Protein AF-A0A259PEE6-F1 (afdb_monomer)

Radius of gyration: 13.03 Å; Cα contacts (8 Å, |Δi|>4): 64; chains: 1; bounding box: 32×24×33 Å

Solvent-accessible surface area (backbone atoms only — not comparable to full-atom values): 4112 Å² total; per-residue (Å²): 119,51,64,64,52,53,53,52,50,31,52,23,30,23,72,65,68,74,39,91,61,67,67,64,27,80,44,85,62,83,51,68,67,59,27,35,47,30,25,43,68,73,68,43,62,89,90,36,24,67,59,46,50,50,52,52,51,51,36,49,52,53,50,48,55,51,48,40,57,74,77,72,100

Sequence (73 aa):
ASWELASRVRDANVLWSGRTDGPHTDVLPHDRTALSGVARVMGYPAGSGAAFEEEYLRAARRARAVVERVFYG

Foldseek 3Di:
DLVVLQVLLLVLQCVQVVDPDDCSSNDQDPDPVSLQSSCVSVVHDGPCSVVSVVVNVVSVVVVVVVCCVPPPD

Nearest PDB structures (foldseek):
  6w04-assembly1_A  TM=3.903E-01  e=8.807E+00  Entamoeba histolytica

Structure (mmCIF, N/CA/C/O backbone):
data_AF-A0A259PEE6-F1
#
_entry.id   AF-A0A259PEE6-F1
#
loop_
_atom_site.group_PDB
_atom_site.id
_atom_site.type_symbol
_atom_site.label_atom_id
_atom_site.label_alt_id
_atom_site.label_comp_id
_atom_site.label_asym_id
_atom_site.label_entity_id
_atom_site.label_seq_id
_atom_site.pdbx_PDB_ins_code
_atom_site.Cartn_x
_atom_site.Cartn_y
_atom_site.Cartn_z
_atom_site.occupancy
_atom_site.B_iso_or_equiv
_atom_site.auth_seq_id
_atom_site.auth_comp_id
_atom_site.auth_asym_id
_atom_site.auth_atom_id
_atom_site.pdbx_PDB_model_num
ATOM 1 N N . ALA A 1 1 ? 1.729 -10.484 -9.845 1.00 79.50 1 ALA A N 1
ATOM 2 C CA . ALA A 1 1 ? 0.643 -9.497 -9.708 1.00 79.50 1 ALA A CA 1
ATOM 3 C C . ALA A 1 1 ? 1.075 -8.282 -8.860 1.00 79.50 1 ALA A C 1
ATOM 5 O O . ALA A 1 1 ? 0.502 -8.040 -7.810 1.00 79.50 1 ALA A O 1
ATOM 6 N N . SER A 1 2 ? 2.091 -7.505 -9.276 1.00 93.38 2 SER A N 1
ATOM 7 C CA . SER A 1 2 ? 2.453 -6.258 -8.556 1.00 93.38 2 SER A CA 1
ATOM 8 C C . SER A 1 2 ? 1.554 -5.079 -8.944 1.00 93.38 2 SER A C 1
ATOM 10 O O . SER A 1 2 ? 1.267 -4.235 -8.106 1.00 93.38 2 SER A O 1
ATOM 12 N N . TRP A 1 3 ? 1.085 -5.053 -10.198 1.00 95.44 3 TRP A N 1
ATOM 13 C CA . TRP A 1 3 ? 0.157 -4.041 -10.710 1.00 95.44 3 TRP A CA 1
ATOM 14 C C . TRP A 1 3 ? -1.165 -4.035 -9.937 1.00 95.44 3 TRP A C 1
ATOM 16 O O . TRP A 1 3 ? -1.518 -3.031 -9.338 1.00 95.44 3 TRP A O 1
ATOM 26 N N . GLU A 1 4 ? -1.838 -5.184 -9.866 1.00 97.25 4 GLU A N 1
ATOM 27 C CA . GLU A 1 4 ? -3.116 -5.324 -9.158 1.00 97.25 4 GLU A CA 1
ATOM 28 C C . GLU A 1 4 ? -3.016 -4.939 -7.679 1.00 97.25 4 GLU A C 1
ATOM 30 O O . GLU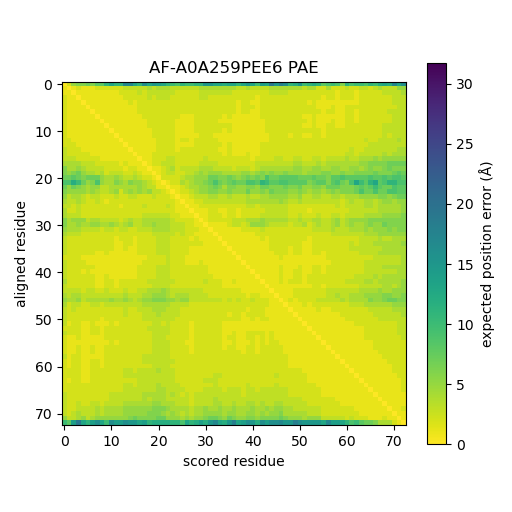 A 1 4 ? -3.908 -4.275 -7.156 1.00 97.25 4 GLU A O 1
ATOM 35 N N . LEU A 1 5 ? -1.924 -5.321 -7.003 1.00 96.81 5 LEU A N 1
ATOM 36 C CA . LEU A 1 5 ? -1.698 -4.923 -5.616 1.00 96.81 5 LEU A CA 1
ATOM 37 C C . LEU A 1 5 ? -1.582 -3.400 -5.498 1.00 96.81 5 LEU A C 1
ATOM 39 O O . LEU A 1 5 ? -2.254 -2.814 -4.657 1.00 96.81 5 LEU A O 1
ATOM 43 N N . ALA A 1 6 ? -0.778 -2.756 -6.347 1.00 96.44 6 ALA A N 1
ATOM 44 C CA . ALA A 1 6 ? -0.621 -1.304 -6.332 1.00 96.44 6 ALA A CA 1
ATOM 45 C C . ALA A 1 6 ? -1.943 -0.573 -6.622 1.00 96.44 6 ALA A C 1
ATOM 47 O O . ALA A 1 6 ? -2.283 0.366 -5.906 1.00 96.44 6 ALA A O 1
ATOM 48 N N . SER A 1 7 ? -2.722 -1.039 -7.606 1.00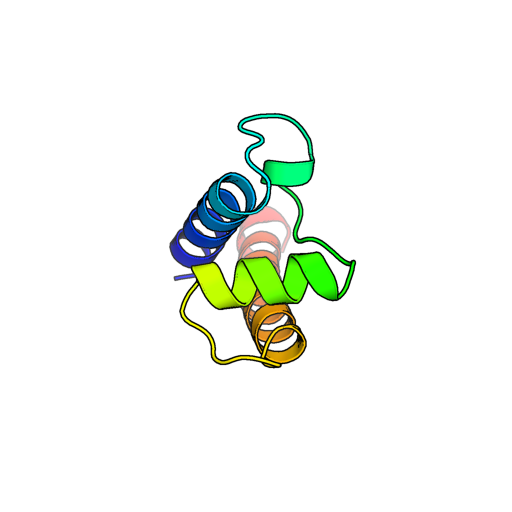 96.75 7 SER A N 1
ATOM 49 C CA . SER A 1 7 ? -4.045 -0.480 -7.911 1.00 96.75 7 SER A CA 1
ATOM 50 C C . SER A 1 7 ? -4.990 -0.582 -6.713 1.00 96.75 7 SER A C 1
ATOM 52 O O . SER A 1 7 ? -5.577 0.414 -6.307 1.00 96.75 7 SER A O 1
ATOM 54 N N . ARG A 1 8 ? -5.062 -1.753 -6.069 1.00 97.31 8 ARG A N 1
ATOM 55 C CA . ARG A 1 8 ? -5.899 -1.944 -4.877 1.00 97.31 8 ARG A CA 1
ATOM 56 C C . ARG A 1 8 ? -5.451 -1.089 -3.692 1.00 97.31 8 ARG A C 1
ATOM 58 O O . ARG A 1 8 ? -6.296 -0.614 -2.943 1.00 97.31 8 ARG A O 1
ATOM 65 N N . VAL A 1 9 ? -4.144 -0.881 -3.513 1.00 97.06 9 VAL A N 1
ATOM 66 C CA . VAL A 1 9 ? -3.619 0.017 -2.470 1.00 97.06 9 VAL A CA 1
ATOM 67 C C . VAL A 1 9 ? -4.016 1.469 -2.742 1.00 97.06 9 VAL A C 1
ATOM 69 O O . VAL A 1 9 ? -4.427 2.154 -1.808 1.00 97.06 9 VAL A O 1
ATOM 72 N N . ARG A 1 10 ? -3.972 1.926 -4.001 1.00 96.81 10 ARG A N 1
ATOM 73 C CA . ARG A 1 10 ? -4.471 3.256 -4.385 1.00 96.81 10 ARG A CA 1
ATOM 74 C C . ARG A 1 10 ? -5.959 3.407 -4.059 1.00 96.81 10 ARG A C 1
ATOM 76 O O . ARG A 1 10 ? -6.346 4.395 -3.437 1.00 96.81 10 ARG A O 1
ATOM 83 N N . ASP A 1 11 ? -6.776 2.414 -4.403 1.00 97.31 11 ASP A N 1
ATOM 84 C CA . ASP A 1 11 ? -8.207 2.419 -4.073 1.00 97.31 11 ASP A CA 1
ATOM 85 C C . ASP A 1 11 ? -8.430 2.434 -2.553 1.00 97.31 11 ASP A C 1
ATOM 87 O O . ASP A 1 11 ? -9.249 3.196 -2.041 1.00 97.31 11 ASP A O 1
ATOM 91 N N . ALA A 1 12 ? -7.657 1.649 -1.799 1.00 97.31 12 ALA A N 1
ATOM 92 C CA . ALA A 1 12 ? -7.740 1.614 -0.343 1.00 97.31 12 ALA A CA 1
ATOM 93 C C . ALA A 1 12 ? -7.324 2.944 0.308 1.00 97.31 12 ALA A C 1
ATOM 95 O O . ALA A 1 12 ? -7.945 3.358 1.288 1.00 97.31 12 ALA A O 1
ATOM 96 N N . ASN A 1 13 ? -6.333 3.647 -0.249 1.00 96.81 13 ASN A N 1
ATOM 97 C CA . ASN A 1 13 ? -5.970 4.999 0.175 1.00 96.81 13 ASN A CA 1
ATOM 98 C C . ASN A 1 13 ? -7.135 5.978 -0.011 1.00 96.81 13 ASN A C 1
ATOM 100 O O . ASN A 1 13 ? -7.411 6.774 0.890 1.00 96.81 13 ASN A O 1
ATOM 104 N N . VAL A 1 14 ? -7.843 5.910 -1.143 1.00 96.69 14 VAL A N 1
ATOM 105 C CA . VAL A 1 14 ? -9.037 6.734 -1.399 1.00 96.69 14 VAL A CA 1
ATOM 106 C C . VAL A 1 14 ? -10.139 6.403 -0.394 1.00 96.69 14 VAL A C 1
ATOM 108 O O . VAL A 1 14 ? -10.649 7.299 0.277 1.00 96.69 14 VAL A O 1
ATOM 111 N N . LEU A 1 15 ? -10.460 5.117 -0.231 1.00 96.75 15 LEU A N 1
ATOM 112 C CA . LEU A 1 15 ? -11.513 4.654 0.677 1.00 96.75 15 LEU A CA 1
ATOM 113 C C . LEU A 1 15 ? -11.237 5.020 2.140 1.00 96.75 15 LEU A C 1
ATOM 115 O O . LEU A 1 15 ? -12.158 5.395 2.860 1.00 96.75 15 LEU A O 1
ATOM 119 N N . TRP A 1 16 ? -9.983 4.928 2.586 1.00 95.75 16 TRP A N 1
ATOM 120 C CA . TRP A 1 16 ? -9.598 5.299 3.946 1.00 95.75 16 TRP A CA 1
ATOM 121 C C . TRP A 1 16 ? -9.587 6.816 4.159 1.00 95.75 16 TRP A C 1
ATOM 123 O O . TRP A 1 16 ? -10.070 7.309 5.176 1.00 95.75 16 TRP A O 1
ATOM 133 N N . SER A 1 17 ? -8.997 7.563 3.223 1.00 93.06 17 SER A N 1
ATOM 134 C CA . SER A 1 17 ? -8.739 8.993 3.413 1.00 93.06 17 SER A CA 1
ATOM 135 C C . SER A 1 17 ? -9.911 9.899 3.032 1.00 93.06 17 SER A C 1
ATOM 137 O O . SER A 1 17 ? -9.906 11.070 3.415 1.00 93.06 17 SER A O 1
ATOM 139 N N . GLY A 1 18 ? -10.867 9.396 2.243 1.00 94.69 18 GLY A N 1
ATOM 140 C CA . GLY A 1 18 ? -11.942 10.184 1.633 1.00 94.69 18 GLY A CA 1
ATOM 141 C C . GLY A 1 18 ? -11.460 11.178 0.570 1.00 94.69 18 GLY A C 1
ATOM 142 O O . GLY A 1 18 ? -12.255 11.974 0.078 1.00 94.69 18 GLY A O 1
ATOM 143 N N . ARG A 1 19 ? -10.165 11.164 0.225 1.00 91.44 19 ARG A N 1
ATOM 144 C CA . ARG A 1 19 ? -9.565 12.046 -0.779 1.00 91.44 19 ARG A CA 1
ATOM 145 C C . ARG A 1 19 ? -9.399 11.291 -2.086 1.00 91.44 19 ARG A C 1
ATOM 147 O O . ARG A 1 19 ? -8.855 10.191 -2.101 1.00 91.44 19 ARG A O 1
ATOM 154 N N . THR A 1 20 ? -9.852 11.896 -3.175 1.00 91.31 20 THR A N 1
ATOM 155 C CA . THR A 1 20 ? -9.803 11.301 -4.518 1.00 91.31 20 THR A CA 1
ATOM 156 C C . THR A 1 20 ? -8.612 11.779 -5.342 1.00 91.31 20 THR A C 1
ATOM 158 O O . THR A 1 20 ? -8.350 11.231 -6.409 1.00 91.31 20 THR A O 1
ATOM 161 N N . ASP A 1 21 ? -7.884 12.783 -4.862 1.00 88.81 21 ASP A N 1
ATOM 162 C CA . ASP A 1 21 ? -6.784 13.428 -5.563 1.00 88.81 21 ASP A CA 1
ATOM 163 C C . ASP A 1 21 ? -5.585 13.723 -4.645 1.00 88.81 21 ASP A C 1
ATOM 165 O O . ASP A 1 21 ? -5.601 13.550 -3.421 1.00 88.81 21 ASP A O 1
ATOM 169 N N . GLY A 1 22 ? -4.490 14.135 -5.281 1.00 87.94 22 GLY A N 1
ATOM 170 C CA . GLY A 1 22 ? -3.251 14.488 -4.606 1.00 87.94 22 GLY A CA 1
ATOM 171 C C . GLY A 1 22 ? -2.399 13.291 -4.155 1.00 87.94 22 GLY A C 1
ATOM 172 O O . GLY A 1 22 ? -2.774 12.122 -4.311 1.00 87.94 22 GLY A O 1
ATOM 173 N N . PRO A 1 23 ? -1.226 13.584 -3.560 1.00 83.75 23 PRO A N 1
ATOM 174 C CA . PRO A 1 23 ? -0.196 12.589 -3.250 1.00 83.75 23 PRO A CA 1
ATOM 175 C C . PRO A 1 23 ? -0.654 11.534 -2.239 1.00 83.75 23 PRO A C 1
ATOM 177 O O . PRO A 1 23 ? -0.096 10.446 -2.186 1.00 83.75 23 PRO A O 1
ATOM 180 N N . HIS A 1 24 ? -1.700 11.814 -1.461 1.00 83.94 24 HIS A N 1
ATOM 181 C CA . HIS A 1 24 ? -2.263 10.858 -0.511 1.00 83.94 24 HIS A CA 1
ATOM 182 C C . HIS A 1 24 ? -2.909 9.638 -1.168 1.00 83.94 24 HIS A C 1
ATOM 184 O O . HIS A 1 24 ? -3.010 8.600 -0.523 1.00 83.94 24 HIS A O 1
ATOM 190 N N . THR A 1 25 ? -3.351 9.754 -2.423 1.00 91.31 25 THR A N 1
ATOM 191 C CA . THR A 1 25 ? -3.892 8.605 -3.162 1.00 91.31 25 THR A CA 1
ATOM 192 C C . THR A 1 25 ? -2.778 7.705 -3.689 1.00 91.31 25 THR A C 1
ATOM 194 O O . THR A 1 25 ? -2.918 6.485 -3.692 1.00 91.31 25 THR A O 1
ATOM 197 N N . ASP A 1 26 ? -1.639 8.303 -4.039 1.00 92.31 26 ASP A N 1
ATOM 198 C CA . ASP A 1 26 ? -0.547 7.663 -4.776 1.00 92.31 26 ASP A CA 1
ATOM 199 C C . ASP A 1 26 ? 0.639 7.215 -3.923 1.00 92.31 26 ASP A C 1
ATOM 201 O O . ASP A 1 26 ? 1.540 6.529 -4.407 1.00 92.31 26 ASP A O 1
ATOM 205 N N . VAL A 1 27 ? 0.649 7.582 -2.645 1.00 93.25 27 VAL A N 1
ATOM 206 C CA . VAL A 1 27 ? 1.730 7.257 -1.718 1.00 93.25 27 VAL A CA 1
ATOM 207 C C . VAL A 1 27 ? 1.186 6.401 -0.587 1.00 93.25 27 VAL A C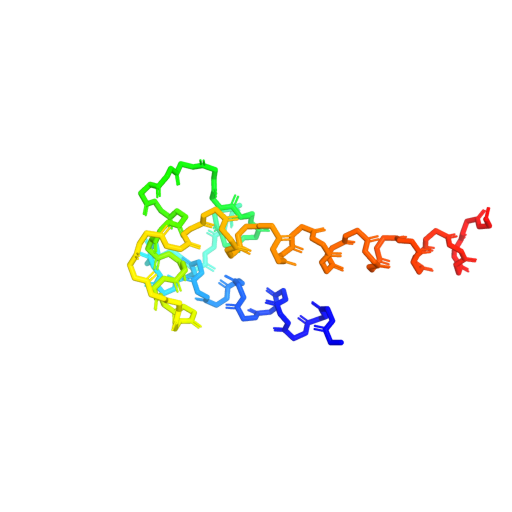 1
ATOM 209 O O . VAL A 1 27 ? 0.153 6.711 0.007 1.00 93.25 27 VAL A O 1
ATOM 212 N N . LEU A 1 28 ? 1.898 5.319 -0.265 1.00 94.25 28 LEU A N 1
ATOM 213 C CA . LEU A 1 28 ? 1.583 4.519 0.911 1.00 94.25 28 LEU A CA 1
ATOM 214 C C . LEU A 1 28 ? 1.769 5.382 2.179 1.00 94.25 28 LEU A C 1
ATOM 216 O O . LEU A 1 28 ? 2.846 5.966 2.362 1.00 94.25 28 LEU A O 1
ATOM 220 N N . PRO A 1 29 ? 0.759 5.487 3.061 1.00 92.94 29 PRO A N 1
ATOM 221 C CA . PRO A 1 29 ? 0.891 6.249 4.294 1.00 92.94 29 PRO A CA 1
ATOM 222 C C . PRO A 1 29 ? 1.988 5.667 5.187 1.00 92.94 29 PRO A C 1
ATOM 224 O O . PRO A 1 29 ? 2.078 4.456 5.352 1.00 92.94 29 PRO A O 1
ATOM 227 N N . HIS A 1 30 ? 2.800 6.539 5.782 1.00 88.75 30 HIS A N 1
ATOM 228 C CA . HIS A 1 30 ? 3.856 6.138 6.718 1.00 88.75 30 HIS A CA 1
ATOM 229 C C . HIS A 1 30 ? 3.406 6.245 8.183 1.00 88.75 30 HIS A C 1
ATOM 231 O O . HIS A 1 30 ? 4.029 5.663 9.072 1.00 88.75 30 HIS A O 1
ATOM 237 N N . ASP A 1 31 ? 2.338 6.999 8.472 1.00 92.75 31 ASP A N 1
ATOM 238 C CA . ASP A 1 31 ? 1.800 7.054 9.825 1.00 92.75 31 ASP A CA 1
ATOM 239 C C . ASP A 1 31 ? 1.089 5.738 10.167 1.00 92.75 31 ASP A C 1
ATOM 241 O O . ASP A 1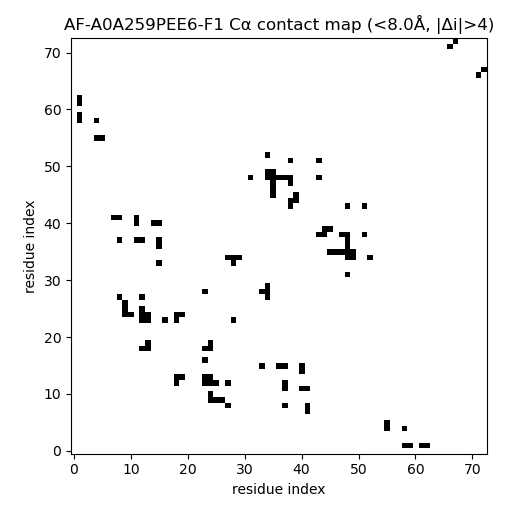 31 ? 0.350 5.159 9.367 1.00 92.75 31 ASP A O 1
ATOM 245 N N . ARG A 1 32 ? 1.316 5.250 11.390 1.00 93.69 32 ARG A N 1
ATOM 246 C CA . ARG A 1 32 ? 0.824 3.936 11.827 1.00 93.69 32 ARG A CA 1
ATOM 247 C C . ARG A 1 32 ? -0.695 3.811 11.775 1.00 93.69 32 ARG A C 1
ATOM 249 O O . ARG A 1 32 ? -1.197 2.712 11.531 1.00 93.69 32 ARG A O 1
ATOM 256 N N . THR A 1 33 ? -1.418 4.896 12.037 1.00 94.75 33 THR A N 1
ATOM 257 C CA . THR A 1 33 ? -2.881 4.886 12.101 1.00 94.75 33 THR A CA 1
ATOM 258 C C . THR A 1 33 ? -3.466 4.717 10.708 1.00 94.75 33 THR A C 1
ATOM 260 O O . THR A 1 33 ? -4.268 3.808 10.497 1.00 94.75 33 THR A O 1
ATOM 263 N 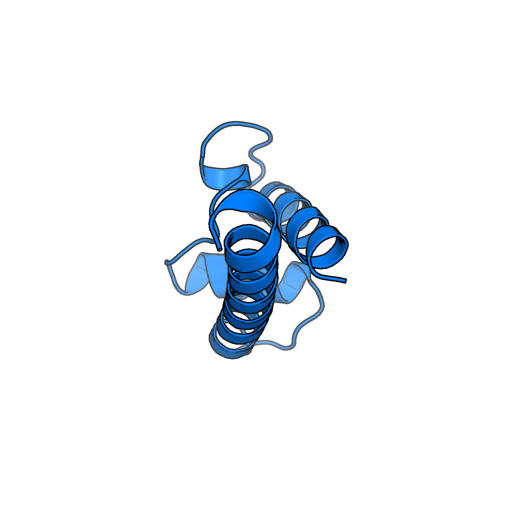N . ALA A 1 34 ? -3.028 5.525 9.743 1.00 94.44 34 ALA A N 1
ATOM 264 C CA . ALA A 1 34 ? -3.486 5.414 8.371 1.00 94.44 34 ALA A CA 1
ATOM 265 C C . ALA A 1 34 ? -3.020 4.115 7.725 1.00 94.44 34 ALA A C 1
ATOM 267 O O . ALA A 1 34 ? -3.824 3.452 7.081 1.00 94.44 34 ALA A O 1
ATOM 268 N N . LEU A 1 35 ? -1.774 3.693 7.958 1.00 96.44 35 LEU A N 1
ATOM 269 C CA . LEU A 1 35 ? -1.288 2.418 7.439 1.00 96.44 35 LEU A CA 1
ATOM 270 C C . LEU A 1 35 ? -2.120 1.238 7.969 1.00 96.44 35 LEU A C 1
ATOM 272 O O . LEU A 1 35 ? -2.491 0.343 7.211 1.00 96.44 35 LEU A O 1
ATOM 276 N N . SER A 1 36 ? -2.483 1.260 9.256 1.00 96.38 36 SER A N 1
ATOM 277 C CA . SER A 1 36 ? -3.389 0.260 9.835 1.00 96.38 36 SER A CA 1
ATOM 278 C C . SER A 1 36 ? -4.795 0.346 9.234 1.00 96.38 36 SER A C 1
ATOM 280 O O . SER A 1 36 ? -5.393 -0.689 8.953 1.00 96.38 36 SER A O 1
ATOM 282 N N . GLY A 1 37 ? -5.318 1.551 9.001 1.00 96.44 37 GLY A N 1
ATOM 283 C CA . GLY A 1 37 ? -6.615 1.771 8.359 1.00 96.44 37 GLY A CA 1
ATOM 284 C C . GLY A 1 37 ? -6.675 1.228 6.930 1.00 96.44 37 GLY A C 1
ATOM 285 O O . GLY A 1 37 ? -7.572 0.454 6.597 1.00 96.44 37 GLY A O 1
ATOM 286 N N . VAL A 1 38 ? -5.671 1.538 6.111 1.00 97.44 38 VAL A N 1
ATOM 287 C CA . VAL A 1 38 ? -5.536 1.024 4.740 1.00 97.44 38 VAL A CA 1
ATOM 288 C C . VAL A 1 38 ? -5.400 -0.501 4.739 1.00 97.44 38 VAL A C 1
ATOM 290 O O . VAL A 1 38 ? -6.085 -1.174 3.970 1.00 97.44 38 VAL A O 1
ATOM 293 N N . ALA A 1 39 ? -4.606 -1.074 5.650 1.00 97.69 39 ALA A N 1
ATOM 294 C CA . ALA A 1 39 ? -4.500 -2.527 5.796 1.00 97.69 39 ALA A CA 1
ATOM 295 C C . ALA A 1 39 ? -5.864 -3.173 6.116 1.00 97.69 39 ALA A C 1
ATOM 297 O O . ALA A 1 39 ? -6.211 -4.208 5.544 1.00 97.69 39 ALA A O 1
ATOM 298 N N . ARG A 1 40 ? -6.682 -2.540 6.970 1.00 97.25 40 ARG A N 1
ATOM 299 C CA . ARG A 1 40 ? -8.046 -3.008 7.270 1.00 97.25 40 ARG A CA 1
ATOM 300 C C . ARG A 1 40 ? -8.955 -2.969 6.043 1.00 97.25 40 ARG A C 1
ATOM 302 O O . ARG A 1 40 ? -9.661 -3.947 5.814 1.00 97.25 40 ARG A O 1
ATOM 309 N N . VAL A 1 41 ? -8.912 -1.898 5.247 1.00 97.69 41 VAL A N 1
ATOM 310 C CA . VAL A 1 41 ? -9.663 -1.796 3.978 1.00 97.69 41 VAL A CA 1
ATOM 311 C C . VAL A 1 41 ? -9.238 -2.894 2.998 1.00 97.69 41 VAL A C 1
ATOM 313 O O . VAL A 1 41 ? -10.075 -3.499 2.336 1.00 97.69 41 VAL A O 1
ATOM 316 N N . MET A 1 42 ? -7.946 -3.221 2.970 1.00 97.44 42 MET A N 1
ATOM 317 C CA . MET A 1 42 ? -7.389 -4.306 2.158 1.00 97.44 42 MET A CA 1
ATOM 318 C C . MET A 1 42 ? -7.739 -5.717 2.665 1.00 97.44 42 MET A C 1
ATOM 320 O O . MET A 1 42 ? -7.381 -6.699 2.013 1.00 97.44 42 MET A O 1
ATOM 324 N N . GLY A 1 43 ? -8.442 -5.832 3.798 1.00 97.12 43 GLY A N 1
ATOM 325 C CA . GLY A 1 43 ? -8.891 -7.096 4.384 1.00 97.12 43 GLY A CA 1
ATOM 326 C C . GLY A 1 43 ? -7.917 -7.728 5.381 1.00 97.12 43 GLY A C 1
ATOM 327 O O . GLY A 1 43 ? -8.171 -8.833 5.858 1.00 97.12 43 GLY A O 1
ATOM 328 N N . TYR A 1 44 ? -6.824 -7.051 5.737 1.00 97.56 44 TYR A N 1
ATOM 329 C CA . TYR A 1 44 ? -5.863 -7.567 6.712 1.00 97.56 44 TYR A CA 1
ATOM 330 C C . TYR A 1 44 ? -6.425 -7.478 8.138 1.00 97.56 44 TYR A C 1
ATOM 332 O O . TYR A 1 44 ? -7.220 -6.577 8.431 1.00 97.56 44 TYR A O 1
ATOM 340 N N . PRO A 1 45 ? -6.013 -8.364 9.063 1.00 97.00 45 PRO A N 1
ATOM 341 C CA . PRO A 1 45 ? -6.390 -8.273 10.472 1.00 97.00 45 PRO A CA 1
ATOM 342 C C . PRO A 1 45 ? -5.953 -6.961 11.149 1.00 97.00 45 PRO A C 1
ATOM 344 O O . PRO A 1 45 ? -5.120 -6.199 10.652 1.00 97.00 45 PRO A O 1
ATOM 347 N N . ALA A 1 46 ? -6.523 -6.684 12.323 1.00 95.00 46 ALA A N 1
ATOM 348 C CA . ALA A 1 46 ? -6.073 -5.569 13.152 1.00 95.00 46 ALA A CA 1
ATOM 349 C C . ALA A 1 46 ? -4.616 -5.779 13.603 1.00 95.00 46 ALA A C 1
ATOM 351 O O . ALA A 1 46 ? -4.211 -6.893 13.926 1.00 95.00 46 ALA A O 1
ATOM 352 N N . GLY A 1 47 ? -3.826 -4.703 13.616 1.00 93.50 47 GLY A N 1
ATOM 353 C CA . GLY A 1 47 ? -2.400 -4.764 13.954 1.00 93.50 47 GLY A CA 1
ATOM 354 C C . GLY A 1 47 ? -1.492 -5.260 12.822 1.00 93.50 47 GLY A C 1
ATOM 355 O O . GLY A 1 47 ? -0.279 -5.304 12.996 1.00 93.50 47 GLY A O 1
ATOM 356 N N . SER A 1 48 ? -2.034 -5.577 11.643 1.00 96.06 48 SER A N 1
ATOM 357 C CA . SER A 1 48 ? -1.260 -6.091 10.503 1.00 96.06 48 SER A CA 1
ATOM 358 C C . SER A 1 48 ? -0.673 -5.009 9.583 1.00 96.06 48 SER A C 1
ATOM 360 O O . SER A 1 48 ? -0.201 -5.338 8.499 1.00 96.06 48 SER A O 1
ATOM 362 N N . GLY A 1 49 ? -0.670 -3.733 9.993 1.00 96.00 49 GLY A N 1
ATOM 363 C CA . GLY A 1 49 ? -0.196 -2.615 9.161 1.00 96.00 49 GLY A CA 1
ATOM 364 C C . GLY A 1 49 ? 1.248 -2.780 8.671 1.00 96.00 49 GLY A C 1
ATOM 365 O O . GLY A 1 49 ? 1.512 -2.622 7.485 1.00 96.00 49 GLY A O 1
ATOM 366 N N . ALA A 1 50 ? 2.164 -3.193 9.553 1.00 95.56 50 ALA A N 1
ATOM 367 C CA . ALA A 1 50 ? 3.567 -3.417 9.189 1.00 95.56 50 ALA A CA 1
ATOM 368 C C . ALA A 1 50 ? 3.752 -4.602 8.220 1.00 95.56 50 ALA A C 1
ATOM 370 O O . ALA A 1 50 ? 4.563 -4.536 7.303 1.00 95.56 50 ALA A O 1
ATOM 371 N N . ALA A 1 51 ? 2.977 -5.678 8.394 1.00 96.06 51 ALA A N 1
ATOM 372 C CA . ALA A 1 51 ? 3.026 -6.829 7.491 1.00 96.06 51 ALA A CA 1
ATOM 373 C C . ALA A 1 51 ? 2.504 -6.466 6.091 1.00 96.06 51 ALA A C 1
ATOM 375 O O . ALA A 1 51 ? 3.103 -6.846 5.087 1.00 96.06 51 ALA A O 1
ATOM 376 N N . PHE A 1 52 ? 1.419 -5.688 6.034 1.00 97.12 52 PHE A N 1
ATOM 377 C CA . PHE A 1 52 ? 0.880 -5.136 4.793 1.00 97.12 52 PHE A CA 1
ATOM 378 C C . PHE A 1 52 ? 1.894 -4.226 4.081 1.00 97.12 52 PHE A C 1
ATOM 380 O O . PHE A 1 52 ? 2.130 -4.382 2.882 1.00 97.12 52 PHE A O 1
ATOM 387 N N . GLU A 1 53 ? 2.539 -3.315 4.815 1.00 97.19 53 GLU A N 1
ATOM 388 C CA . GLU A 1 53 ? 3.598 -2.460 4.271 1.00 97.19 53 GLU A CA 1
ATOM 389 C C . GLU A 1 53 ? 4.748 -3.288 3.696 1.00 97.19 53 GLU A C 1
ATOM 391 O O . GLU A 1 53 ? 5.202 -3.041 2.577 1.00 97.19 53 GLU A O 1
ATOM 396 N N . GLU A 1 54 ? 5.194 -4.316 4.419 1.00 97.19 54 GLU A N 1
ATOM 397 C CA . GLU A 1 54 ? 6.270 -5.174 3.943 1.00 97.19 54 GLU A CA 1
ATOM 398 C C . GLU A 1 54 ? 5.883 -5.927 2.660 1.00 97.19 54 GLU A C 1
ATOM 400 O O . GLU A 1 54 ? 6.701 -6.028 1.740 1.00 97.19 54 GLU A O 1
ATOM 405 N N . GLU A 1 55 ? 4.646 -6.423 2.562 1.00 96.75 55 GLU A N 1
ATOM 406 C CA . GLU A 1 55 ? 4.128 -7.069 1.354 1.00 96.75 55 GLU A CA 1
ATOM 407 C C . GLU A 1 55 ? 4.133 -6.111 0.157 1.00 96.75 55 GLU A C 1
ATOM 409 O O . GLU A 1 55 ? 4.664 -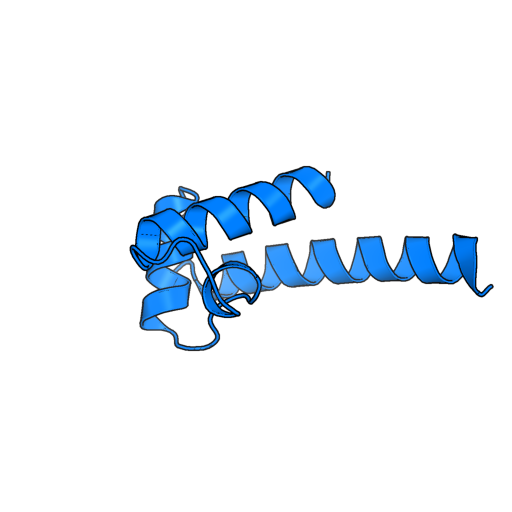6.457 -0.908 1.00 96.75 55 GLU A O 1
ATOM 414 N N . TYR A 1 56 ? 3.621 -4.892 0.348 1.00 96.75 56 TYR A N 1
ATOM 415 C CA . TYR A 1 56 ? 3.630 -3.851 -0.674 1.00 96.75 56 TYR A CA 1
ATOM 416 C C . TYR A 1 56 ? 5.059 -3.524 -1.127 1.00 96.75 56 TYR A C 1
ATOM 418 O O . TYR A 1 56 ? 5.371 -3.590 -2.320 1.00 96.75 56 TYR A O 1
ATOM 426 N N . LEU A 1 57 ? 5.968 -3.258 -0.185 1.00 97.12 57 LEU A N 1
ATOM 427 C CA . LEU A 1 57 ? 7.358 -2.928 -0.496 1.00 97.12 57 LEU A CA 1
ATOM 428 C C . LEU A 1 57 ? 8.088 -4.098 -1.170 1.00 97.12 57 LEU A C 1
ATOM 430 O O . LEU A 1 57 ? 8.913 -3.891 -2.062 1.00 97.12 57 LEU A O 1
ATOM 434 N N . ARG A 1 58 ? 7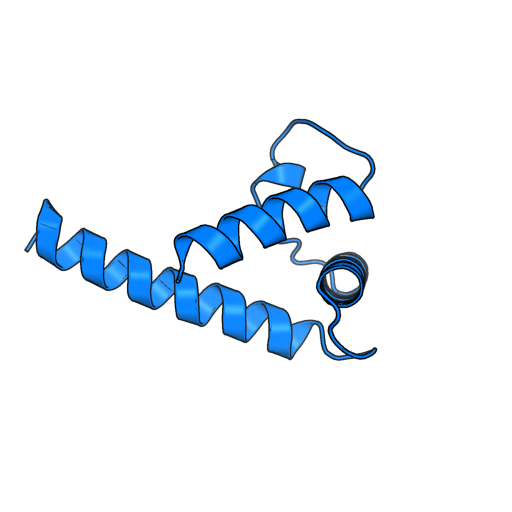.784 -5.345 -0.794 1.00 97.75 58 ARG A N 1
ATOM 435 C CA . ARG A 1 58 ? 8.334 -6.544 -1.442 1.00 97.75 58 ARG A CA 1
ATOM 436 C C . ARG A 1 58 ? 7.866 -6.652 -2.893 1.00 97.75 58 ARG A C 1
ATOM 438 O O . ARG A 1 58 ? 8.686 -6.938 -3.769 1.00 97.75 58 ARG A O 1
ATOM 445 N N . ALA A 1 59 ? 6.585 -6.411 -3.166 1.00 97.62 59 ALA A N 1
ATOM 446 C CA . ALA A 1 59 ? 6.044 -6.406 -4.524 1.00 97.62 59 ALA A CA 1
ATOM 447 C C . ALA A 1 59 ? 6.624 -5.265 -5.377 1.00 97.62 59 ALA A C 1
ATOM 449 O O . ALA A 1 59 ? 6.968 -5.495 -6.542 1.00 97.62 59 ALA A O 1
ATOM 450 N N . ALA A 1 60 ? 6.797 -4.078 -4.786 1.00 96.88 60 ALA A N 1
ATOM 451 C CA . ALA A 1 60 ? 7.408 -2.916 -5.426 1.00 96.88 60 ALA A CA 1
ATOM 452 C C . ALA A 1 60 ? 8.884 -3.165 -5.775 1.00 96.88 60 ALA A C 1
ATOM 454 O O . ALA A 1 60 ? 9.291 -2.933 -6.912 1.00 96.88 60 ALA A O 1
ATOM 455 N N . ARG A 1 61 ? 9.679 -3.733 -4.853 1.00 97.81 61 ARG A N 1
ATOM 456 C CA . ARG A 1 61 ? 11.082 -4.115 -5.119 1.00 97.81 61 ARG A CA 1
ATOM 457 C C . ARG A 1 61 ? 11.205 -5.123 -6.264 1.00 97.81 61 ARG A C 1
ATOM 459 O O . A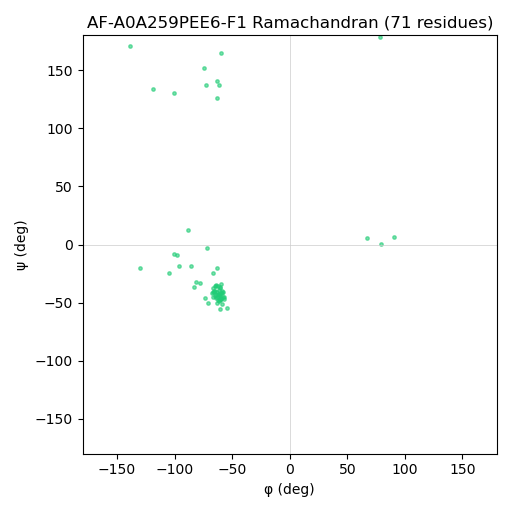RG A 1 61 ? 12.078 -4.976 -7.114 1.00 97.81 61 ARG A O 1
ATOM 466 N N . ARG A 1 62 ? 10.317 -6.122 -6.328 1.00 97.50 62 ARG A N 1
ATOM 467 C CA . ARG A 1 62 ? 10.285 -7.092 -7.441 1.00 97.50 62 ARG A CA 1
ATOM 468 C C . ARG A 1 62 ? 9.968 -6.416 -8.774 1.00 97.50 62 ARG A C 1
ATOM 470 O O . ARG A 1 62 ? 10.644 -6.687 -9.761 1.00 97.50 62 ARG A O 1
ATOM 477 N N . ALA A 1 63 ? 8.974 -5.527 -8.800 1.00 97.88 63 ALA A N 1
ATOM 478 C CA . ALA A 1 63 ? 8.639 -4.761 -9.998 1.00 97.88 63 ALA A CA 1
ATOM 479 C C . ALA A 1 63 ? 9.812 -3.869 -10.435 1.00 97.88 63 ALA A C 1
ATOM 481 O O . ALA A 1 63 ? 10.175 -3.870 -11.608 1.00 97.88 63 ALA A O 1
ATOM 482 N N . ARG A 1 64 ? 10.469 -3.191 -9.483 1.00 97.19 64 ARG A N 1
ATOM 483 C CA . ARG A 1 64 ? 11.667 -2.379 -9.729 1.00 97.19 64 ARG A CA 1
ATOM 484 C C . ARG A 1 64 ? 12.782 -3.196 -10.377 1.00 97.19 64 ARG A C 1
ATOM 486 O O . ARG A 1 64 ? 13.329 -2.743 -11.372 1.00 97.19 64 ARG A O 1
ATOM 493 N N . ALA A 1 65 ? 13.078 -4.392 -9.866 1.00 97.88 65 ALA A N 1
ATOM 494 C CA . ALA A 1 65 ? 14.107 -5.265 -10.436 1.00 97.88 65 ALA A CA 1
ATOM 495 C C . ALA A 1 65 ? 13.790 -5.695 -11.881 1.00 97.88 65 ALA A C 1
ATOM 497 O O . ALA A 1 65 ? 14.689 -5.795 -12.712 1.00 97.88 65 ALA A O 1
ATOM 498 N N . VAL A 1 66 ? 12.511 -5.924 -12.205 1.00 97.56 66 VAL A N 1
ATOM 499 C CA . VAL A 1 66 ? 12.091 -6.194 -13.589 1.00 97.56 66 VAL A CA 1
ATOM 500 C C . VAL A 1 66 ? 12.296 -4.964 -14.469 1.00 97.56 66 VAL A C 1
ATOM 502 O O . VAL A 1 66 ? 12.829 -5.109 -15.564 1.00 97.56 66 VAL A O 1
ATOM 505 N N . VAL A 1 67 ? 11.907 -3.778 -13.993 1.00 97.69 67 VAL A N 1
ATOM 506 C CA . VAL A 1 67 ? 12.096 -2.521 -14.730 1.00 97.69 67 VAL A CA 1
ATOM 507 C C . VAL A 1 67 ? 13.578 -2.255 -14.985 1.00 97.69 67 VAL A C 1
ATOM 509 O O . VAL A 1 67 ? 13.936 -1.987 -16.123 1.00 97.69 67 VAL A O 1
ATOM 512 N N . GLU A 1 68 ? 14.441 -2.401 -13.978 1.00 98.38 68 GLU A N 1
ATOM 513 C CA . GLU A 1 68 ? 15.894 -2.251 -14.156 1.00 98.38 68 GLU A CA 1
ATOM 514 C C . GLU A 1 68 ? 16.424 -3.156 -15.255 1.00 98.38 68 GLU A C 1
ATOM 516 O O . GLU A 1 68 ? 16.971 -2.675 -16.240 1.00 98.38 68 GLU A O 1
ATOM 521 N N . ARG A 1 69 ? 16.158 -4.456 -15.148 1.00 97.25 69 ARG A N 1
ATOM 522 C CA . ARG A 1 69 ? 16.644 -5.437 -16.116 1.00 97.25 69 ARG A CA 1
ATOM 523 C C . ARG A 1 69 ? 16.132 -5.193 -17.540 1.00 97.25 69 ARG A C 1
ATOM 525 O O . ARG A 1 69 ? 16.830 -5.500 -18.497 1.00 97.25 69 ARG A O 1
ATOM 532 N N . VAL A 1 70 ? 14.887 -4.735 -17.697 1.00 97.94 70 VAL A N 1
ATOM 533 C CA . VAL A 1 70 ? 14.25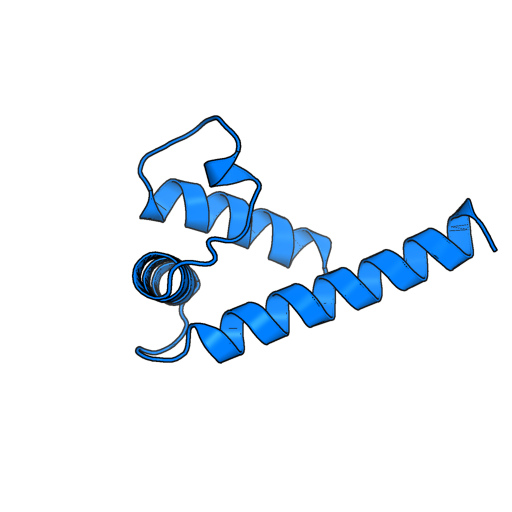3 -4.570 -19.019 1.00 97.94 70 VAL A CA 1
ATOM 534 C C . VAL A 1 70 ? 14.632 -3.246 -19.676 1.00 97.94 70 VAL A C 1
ATOM 536 O O . VAL A 1 70 ? 14.782 -3.206 -20.894 1.00 97.94 70 VAL A O 1
ATOM 539 N N . PHE A 1 71 ? 14.769 -2.173 -18.897 1.00 97.62 71 PHE A N 1
ATOM 540 C CA . PHE A 1 71 ? 14.962 -0.825 -19.434 1.00 97.62 71 PHE A CA 1
ATOM 541 C C . PHE A 1 71 ? 16.396 -0.305 -19.300 1.00 97.62 71 PHE A C 1
ATOM 543 O O . PHE A 1 71 ? 16.778 0.566 -20.079 1.00 97.62 71 PHE A O 1
ATOM 550 N N . TYR A 1 72 ? 17.178 -0.810 -18.343 1.00 94.94 72 TYR A N 1
ATOM 551 C CA . TYR A 1 72 ? 18.462 -0.211 -17.959 1.00 94.94 72 TYR A CA 1
ATOM 552 C C . TYR A 1 72 ? 19.645 -1.194 -17.902 1.00 94.94 72 TYR A C 1
ATOM 554 O O . TYR A 1 72 ? 20.777 -0.739 -18.046 1.00 94.94 72 TYR A O 1
ATOM 562 N N . GLY A 1 73 ? 19.400 -2.506 -17.790 1.00 78.94 73 GLY A N 1
ATOM 563 C CA . GLY A 1 73 ? 20.433 -3.554 -17.792 1.00 78.94 73 GLY A CA 1
ATOM 564 C C . GLY A 1 73 ? 20.873 -3.950 -16.394 1.00 78.94 73 GLY A C 1
ATOM 565 O O . GLY A 1 73 ? 21.890 -3.399 -15.924 1.00 78.94 73 GLY A O 1
#

Secondary structure (DSSP, 8-state):
-HHHHHHHHHHHHHHHH---SSHHHHS---SHHHHHHHHHHTTPPTT-HHHHHHHHHHHHHHHHHHHHHHHT-

pLDDT: mean 94.99, std 4.01, range [78.94, 98.38]

Mean predicted aligned error: 2.71 Å